Protein AF-A0A317VX67-F1 (afdb_monomer_lite)

Structure (mmCIF, N/CA/C/O backbone):
data_AF-A0A317VX67-F1
#
_entry.id   AF-A0A317VX67-F1
#
loop_
_atom_site.group_PDB
_atom_site.id
_atom_site.type_symbol
_atom_site.label_atom_id
_atom_site.label_alt_id
_atom_site.label_comp_id
_atom_site.label_asym_id
_atom_site.label_entity_id
_atom_site.label_seq_id
_atom_site.pdbx_PDB_ins_code
_atom_site.Cartn_x
_atom_site.Cartn_y
_atom_site.Cartn_z
_atom_site.occupancy
_atom_site.B_iso_or_equiv
_atom_site.auth_seq_id
_atom_site.auth_comp_id
_atom_site.auth_asym_id
_atom_site.auth_atom_id
_atom_site.pdbx_PDB_model_num
ATOM 1 N N . MET A 1 1 ? 31.737 -40.156 31.120 1.00 38.75 1 MET A N 1
ATOM 2 C CA . MET A 1 1 ? 31.376 -39.822 29.726 1.00 38.75 1 MET A CA 1
ATOM 3 C C . MET A 1 1 ? 30.196 -38.867 29.790 1.00 38.75 1 MET A C 1
ATOM 5 O O . MET A 1 1 ? 29.114 -39.299 30.154 1.00 38.75 1 MET A O 1
ATOM 9 N N . ALA A 1 2 ? 30.429 -37.569 29.590 1.00 34.53 2 ALA A N 1
ATOM 10 C CA . ALA A 1 2 ? 29.388 -36.544 29.641 1.00 34.53 2 ALA A CA 1
ATOM 11 C C . ALA A 1 2 ? 28.940 -36.232 28.207 1.00 34.53 2 ALA A C 1
ATOM 13 O O . ALA A 1 2 ? 29.773 -35.888 27.370 1.00 34.53 2 ALA A O 1
ATOM 14 N N . ALA A 1 3 ? 27.651 -36.402 27.918 1.00 37.41 3 ALA A N 1
ATOM 15 C CA . ALA A 1 3 ? 27.068 -36.074 26.624 1.00 37.41 3 ALA A CA 1
ATOM 16 C C . ALA A 1 3 ? 26.706 -34.581 26.596 1.00 37.41 3 ALA A C 1
ATOM 18 O O . ALA A 1 3 ? 25.878 -34.127 27.384 1.00 37.41 3 ALA A O 1
ATOM 19 N N . MET A 1 4 ? 27.340 -33.81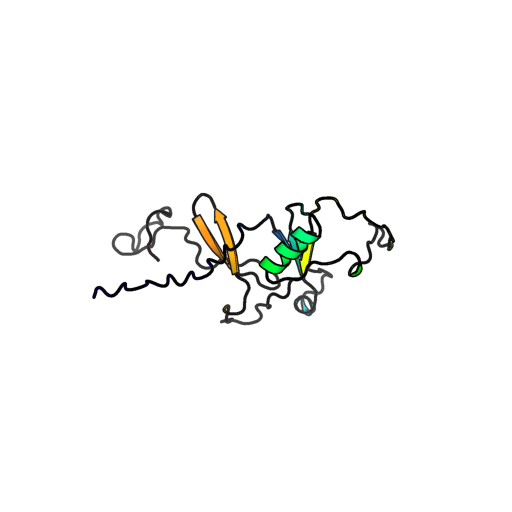6 25.705 1.00 37.16 4 MET A N 1
ATOM 20 C CA . MET A 1 4 ? 26.922 -32.451 25.381 1.00 37.16 4 MET A CA 1
ATOM 21 C C . MET A 1 4 ? 25.683 -32.506 24.483 1.00 37.16 4 MET A C 1
ATOM 23 O O . MET A 1 4 ? 25.754 -32.980 23.351 1.00 37.16 4 MET A O 1
ATOM 27 N N . ALA A 1 5 ? 24.553 -32.009 24.981 1.00 40.25 5 ALA A N 1
ATOM 28 C CA . ALA A 1 5 ? 23.374 -31.741 24.168 1.00 40.25 5 ALA A CA 1
ATOM 29 C C . ALA A 1 5 ? 23.581 -30.419 23.413 1.00 40.25 5 ALA A C 1
ATOM 31 O O . ALA A 1 5 ? 23.691 -29.355 24.020 1.00 40.25 5 ALA A O 1
ATOM 32 N N . SER A 1 6 ? 23.675 -30.500 22.086 1.00 41.91 6 SER A N 1
ATOM 33 C CA . SER A 1 6 ? 23.779 -29.345 21.195 1.00 41.91 6 SER A CA 1
ATOM 34 C C . SER A 1 6 ? 22.372 -28.831 20.873 1.00 41.91 6 SER A C 1
ATOM 36 O O . SER A 1 6 ? 21.574 -29.542 20.264 1.00 41.91 6 SER A O 1
ATOM 38 N N . LEU A 1 7 ? 22.051 -27.617 21.323 1.00 37.72 7 LEU A N 1
ATOM 39 C CA . LEU A 1 7 ? 20.813 -26.918 20.982 1.00 37.72 7 LEU A CA 1
ATOM 40 C C . LEU A 1 7 ? 21.004 -26.235 19.616 1.00 37.72 7 LEU A C 1
ATOM 42 O O . LEU A 1 7 ? 21.683 -25.213 19.526 1.00 37.72 7 LEU A O 1
ATOM 46 N N . LEU A 1 8 ? 20.417 -26.785 18.549 1.00 34.03 8 LEU A N 1
ATOM 47 C CA . LEU A 1 8 ? 20.270 -26.051 17.289 1.00 34.03 8 LEU A CA 1
ATOM 48 C C . LEU A 1 8 ? 19.173 -24.991 17.464 1.00 34.03 8 LEU A C 1
ATOM 50 O O . LEU A 1 8 ? 17.988 -25.317 17.506 1.00 34.03 8 LEU A O 1
ATOM 54 N N . LEU A 1 9 ? 19.563 -23.717 17.540 1.00 34.59 9 LEU A N 1
ATOM 55 C CA . LEU A 1 9 ? 18.640 -22.605 17.321 1.00 34.59 9 LEU A CA 1
ATOM 56 C C . LEU A 1 9 ? 18.297 -22.549 15.826 1.00 34.59 9 LEU A C 1
ATOM 58 O O . LEU A 1 9 ? 19.116 -22.139 15.006 1.00 34.59 9 LEU A O 1
ATOM 62 N N . VAL A 1 10 ? 17.076 -22.948 15.473 1.00 37.03 10 VAL A N 1
ATOM 63 C CA . VAL A 1 10 ? 16.489 -22.662 14.160 1.00 37.03 10 VAL A CA 1
ATOM 64 C C . VAL A 1 10 ? 16.127 -21.177 14.149 1.00 37.03 10 VAL A C 1
ATOM 66 O O . VAL A 1 10 ? 15.106 -20.771 14.700 1.00 37.03 10 VAL A O 1
ATOM 69 N N . ALA A 1 11 ? 16.993 -20.346 13.571 1.00 37.38 11 ALA A N 1
ATOM 70 C CA . ALA A 1 11 ? 16.670 -18.956 13.287 1.00 37.38 11 ALA A CA 1
ATOM 71 C C . ALA A 1 11 ? 15.651 -18.921 12.138 1.00 37.38 11 ALA A C 1
ATOM 73 O O . ALA A 1 11 ? 16.010 -19.117 10.978 1.00 37.38 11 ALA A O 1
ATOM 74 N N . LEU A 1 12 ? 14.373 -18.695 12.454 1.00 35.91 12 LEU A N 1
ATOM 75 C CA . LEU A 1 12 ? 13.424 -18.241 11.440 1.00 35.91 12 LEU A CA 1
ATOM 76 C C . LEU A 1 12 ? 13.911 -16.878 10.927 1.00 35.91 12 LEU A C 1
ATOM 78 O O . LEU A 1 12 ? 14.238 -16.018 11.752 1.00 35.91 12 LEU A O 1
ATOM 82 N N . PRO A 1 13 ? 13.964 -16.638 9.605 1.00 35.38 13 PRO A N 1
ATOM 83 C CA . PRO A 1 13 ? 14.217 -15.299 9.112 1.00 35.38 13 PRO A CA 1
ATOM 84 C C . PRO A 1 13 ? 13.034 -14.432 9.543 1.00 35.38 13 PRO A C 1
ATOM 86 O O . PRO A 1 13 ? 11.922 -14.566 9.033 1.00 35.38 13 PRO A O 1
ATOM 89 N N . ALA A 1 14 ? 13.265 -13.543 10.507 1.00 40.50 14 ALA A N 1
ATOM 90 C CA . ALA A 1 14 ? 12.388 -12.410 10.718 1.00 40.50 14 ALA A CA 1
ATOM 91 C C . ALA A 1 14 ? 12.464 -11.571 9.439 1.00 40.50 14 ALA A C 1
ATOM 93 O O . ALA A 1 14 ? 13.420 -10.824 9.228 1.00 40.50 14 ALA A O 1
ATOM 94 N N . VAL A 1 15 ? 11.490 -11.747 8.544 1.00 40.00 15 VAL A N 1
ATOM 95 C CA . VAL A 1 15 ? 11.293 -10.839 7.418 1.00 40.00 15 VAL A CA 1
ATOM 96 C C . VAL A 1 15 ? 10.938 -9.497 8.040 1.00 40.00 15 VAL A C 1
ATOM 98 O O . VAL A 1 15 ? 9.808 -9.269 8.468 1.00 40.00 15 VAL A O 1
ATOM 101 N N . ALA A 1 16 ? 11.932 -8.623 8.163 1.00 35.97 16 ALA A N 1
ATOM 102 C CA . ALA A 1 16 ? 11.718 -7.236 8.519 1.00 35.97 16 ALA A CA 1
ATOM 103 C C . ALA A 1 16 ? 10.913 -6.598 7.378 1.00 35.97 16 ALA A C 1
ATOM 105 O O . ALA A 1 16 ? 11.481 -6.136 6.387 1.00 35.97 16 ALA A O 1
ATOM 106 N N . LYS A 1 17 ? 9.579 -6.636 7.487 1.00 40.22 17 LYS A N 1
ATOM 107 C CA . LYS A 1 17 ? 8.678 -5.902 6.597 1.00 40.22 17 LYS A CA 1
ATOM 108 C C . LYS A 1 17 ? 9.056 -4.429 6.698 1.00 40.22 17 LYS A C 1
ATOM 110 O O . LYS A 1 17 ? 9.043 -3.856 7.788 1.00 40.22 17 LYS A O 1
ATOM 115 N N . ALA A 1 18 ? 9.480 -3.866 5.569 1.00 42.25 18 ALA A N 1
ATOM 116 C CA . ALA A 1 18 ? 10.011 -2.518 5.485 1.00 42.25 18 ALA A CA 1
ATOM 117 C C . ALA A 1 18 ? 9.039 -1.521 6.129 1.00 42.25 18 ALA A C 1
ATOM 119 O O . ALA A 1 18 ? 7.852 -1.513 5.805 1.00 42.25 18 ALA A O 1
ATOM 120 N N . SER A 1 19 ? 9.559 -0.668 7.016 1.00 46.47 19 SER A N 1
ATOM 121 C CA . SER A 1 19 ? 8.929 0.623 7.300 1.00 46.47 19 SER A CA 1
ATOM 122 C C . SER A 1 19 ? 8.682 1.283 5.945 1.00 46.47 19 SER A C 1
ATOM 124 O O .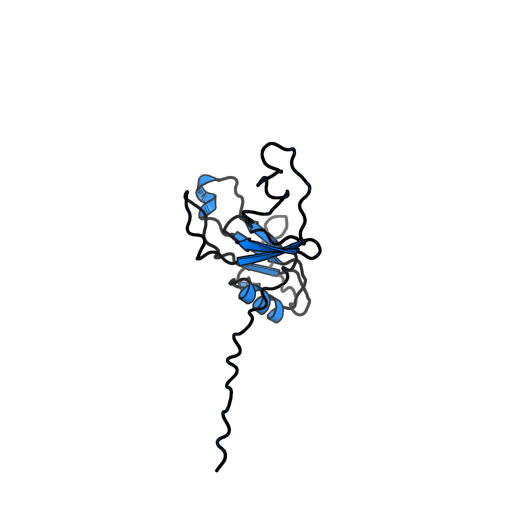 SER A 1 19 ? 9.634 1.462 5.179 1.00 46.47 19 SER A O 1
ATOM 126 N N . SER A 1 20 ? 7.414 1.479 5.576 1.00 59.53 20 SER A N 1
ATOM 127 C CA . SER A 1 20 ? 7.061 1.815 4.202 1.00 59.53 20 SER A CA 1
ATOM 128 C C . SER A 1 20 ? 7.659 3.176 3.863 1.00 59.53 20 SER A C 1
ATOM 130 O O . SER A 1 20 ? 7.239 4.193 4.422 1.00 59.53 20 SER A O 1
ATOM 132 N N . ALA A 1 21 ? 8.625 3.206 2.943 1.00 71.56 21 ALA A N 1
ATOM 133 C CA . ALA A 1 21 ? 8.980 4.436 2.253 1.00 71.56 21 ALA A CA 1
ATOM 134 C C . ALA A 1 21 ? 7.681 5.123 1.795 1.00 71.56 21 ALA A C 1
ATOM 136 O O . ALA A 1 21 ? 6.733 4.415 1.424 1.00 71.56 21 ALA A O 1
ATOM 137 N N . PRO A 1 22 ? 7.585 6.465 1.837 1.00 86.44 22 PRO A N 1
ATOM 138 C CA . PRO A 1 22 ? 6.396 7.143 1.351 1.00 86.44 22 PRO A CA 1
ATOM 139 C C . PRO A 1 22 ? 6.138 6.662 -0.077 1.00 86.44 22 PRO A C 1
ATOM 141 O O . PRO A 1 22 ? 7.018 6.763 -0.934 1.00 86.44 22 PRO A O 1
ATOM 144 N N . THR A 1 23 ? 4.969 6.066 -0.299 1.00 91.50 23 THR A N 1
ATOM 145 C CA . THR A 1 23 ? 4.630 5.369 -1.543 1.00 91.50 23 THR A CA 1
ATOM 146 C C . THR A 1 23 ? 3.257 5.820 -2.009 1.00 91.50 23 THR A C 1
ATOM 148 O O . THR A 1 23 ? 2.330 5.939 -1.207 1.00 91.50 23 THR A O 1
ATOM 151 N N . SER A 1 24 ? 3.121 6.066 -3.306 1.00 93.44 24 SER A N 1
ATOM 152 C CA . SER A 1 24 ? 1.842 6.346 -3.953 1.00 93.44 24 SER A CA 1
ATOM 153 C C . SER A 1 24 ? 1.501 5.230 -4.927 1.00 93.44 24 SER A C 1
ATOM 155 O O . SER A 1 24 ? 2.373 4.748 -5.644 1.00 93.44 24 SER A O 1
ATOM 157 N N . LEU A 1 25 ? 0.231 4.840 -4.965 1.00 92.50 25 LEU A N 1
ATOM 158 C CA . LEU A 1 25 ? -0.283 3.939 -5.987 1.00 92.50 25 LEU A CA 1
ATOM 159 C C . LEU A 1 25 ? -0.736 4.783 -7.180 1.00 92.50 25 LEU A C 1
ATOM 161 O O . LEU A 1 25 ? -1.541 5.702 -7.033 1.00 92.50 25 LEU A O 1
ATOM 165 N N . LEU A 1 26 ? -0.158 4.500 -8.339 1.00 92.06 26 LEU A N 1
ATOM 166 C CA . LEU A 1 26 ? -0.477 5.114 -9.617 1.00 92.06 26 LEU A CA 1
ATOM 167 C C . LEU A 1 26 ? -1.365 4.162 -10.407 1.00 92.06 26 LEU A C 1
ATOM 169 O O . LEU A 1 26 ? -1.145 2.954 -10.396 1.00 92.06 26 LEU A O 1
ATOM 173 N N . PHE A 1 27 ? -2.329 4.710 -11.128 1.00 88.50 27 PHE A N 1
ATOM 174 C CA . PHE A 1 27 ? -3.166 3.963 -12.054 1.00 88.50 27 PHE A CA 1
ATOM 175 C C . PHE A 1 27 ? -3.441 4.823 -13.281 1.00 88.50 27 PHE A C 1
ATOM 177 O O . PHE A 1 27 ? -3.538 6.051 -13.189 1.00 88.50 27 PHE A O 1
ATOM 184 N N . GLU A 1 28 ? -3.544 4.179 -14.436 1.00 85.94 28 GLU A N 1
ATOM 185 C CA . GLU A 1 28 ? -3.956 4.856 -15.658 1.00 85.94 28 GLU A CA 1
ATOM 186 C C . GLU A 1 28 ? -5.440 5.237 -15.563 1.00 85.94 28 GLU A C 1
ATOM 188 O O . GLU A 1 28 ? -6.297 4.407 -15.258 1.00 85.94 28 GLU A O 1
ATOM 193 N N . ASN A 1 29 ? -5.740 6.512 -15.816 1.00 82.38 29 ASN A N 1
ATOM 194 C CA . ASN A 1 29 ? -7.098 7.039 -15.820 1.00 82.38 29 ASN A CA 1
ATOM 195 C C . ASN A 1 29 ? -7.387 7.708 -17.167 1.00 82.38 29 ASN A C 1
ATOM 197 O O . ASN A 1 29 ? -6.984 8.845 -17.409 1.00 82.38 29 ASN A O 1
ATOM 201 N N . ASP A 1 30 ? -8.103 6.993 -18.028 1.00 85.50 30 ASP A N 1
ATOM 202 C CA . ASP A 1 30 ? -8.607 7.465 -19.322 1.00 85.50 30 ASP A CA 1
ATOM 203 C C . ASP A 1 30 ? -10.088 7.899 -19.252 1.00 85.50 30 ASP A C 1
ATOM 205 O O . ASP A 1 30 ? -10.701 8.222 -20.269 1.00 85.50 30 ASP A O 1
ATOM 209 N N . GLY A 1 31 ? -10.680 7.903 -18.051 1.00 84.38 31 GLY A N 1
ATOM 210 C CA . GLY A 1 31 ? -12.098 8.179 -17.824 1.00 84.38 31 GLY A CA 1
ATOM 211 C C . GLY A 1 31 ? -13.042 7.017 -18.158 1.00 84.38 31 GLY A C 1
ATOM 212 O O . GLY A 1 31 ? -14.249 7.150 -17.935 1.00 84.38 31 GLY A O 1
ATOM 213 N N . ASN A 1 32 ? -12.539 5.874 -18.643 1.00 85.06 32 ASN A N 1
ATOM 214 C CA . ASN A 1 32 ? -13.338 4.679 -18.896 1.00 85.06 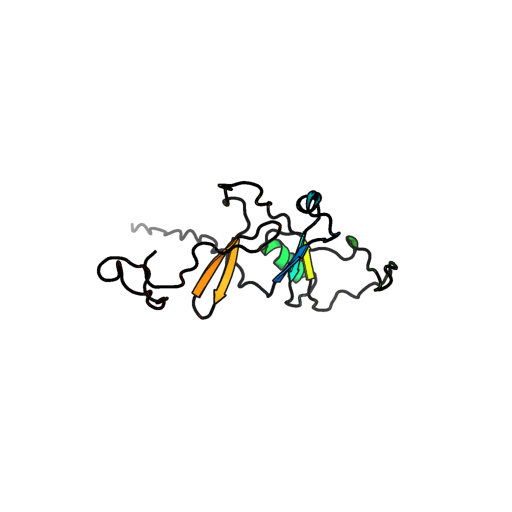32 ASN A CA 1
ATOM 215 C C . ASN A 1 32 ? -13.290 3.703 -17.709 1.00 85.06 32 ASN A C 1
ATOM 217 O O . ASN A 1 32 ? -12.567 2.708 -17.693 1.00 85.06 32 ASN A O 1
ATOM 221 N N . TRP A 1 33 ? -14.158 3.945 -16.733 1.00 77.00 33 TRP A N 1
ATOM 222 C CA . TRP A 1 33 ? -14.247 3.146 -15.508 1.00 77.00 33 TRP A CA 1
ATOM 223 C C . TRP A 1 33 ? -14.598 1.668 -15.726 1.00 77.00 33 TRP A C 1
ATOM 225 O O . TRP A 1 33 ? -14.313 0.851 -14.857 1.00 77.00 33 TRP A O 1
ATOM 235 N N . THR A 1 34 ? -15.190 1.307 -16.871 1.00 82.12 34 THR A N 1
ATOM 236 C CA . THR A 1 34 ? -15.559 -0.093 -17.154 1.00 82.12 34 THR A CA 1
ATOM 237 C C . THR A 1 34 ? -14.361 -0.981 -17.476 1.00 82.12 34 THR A C 1
ATOM 239 O O . THR A 1 34 ? -14.431 -2.180 -17.238 1.00 82.12 34 THR A O 1
ATOM 242 N N . ALA A 1 35 ? -13.262 -0.398 -17.964 1.00 81.06 35 ALA A N 1
ATOM 243 C CA . ALA A 1 35 ? -12.041 -1.117 -18.327 1.00 81.06 35 ALA A CA 1
ATOM 244 C C . ALA A 1 35 ? -10.911 -0.923 -17.303 1.00 81.06 35 ALA A C 1
ATOM 246 O O . ALA A 1 35 ? -9.800 -1.394 -17.517 1.00 81.06 35 ALA A O 1
ATOM 247 N N . HIS A 1 36 ? -11.165 -0.230 -16.187 1.00 76.88 36 HIS A N 1
ATOM 248 C CA . HIS A 1 36 ? -10.119 0.146 -15.231 1.00 76.88 36 HIS A CA 1
ATOM 249 C C . HIS A 1 36 ? -9.352 -1.070 -14.678 1.00 76.88 36 HIS A C 1
ATOM 251 O O . HIS A 1 36 ? -8.153 -0.9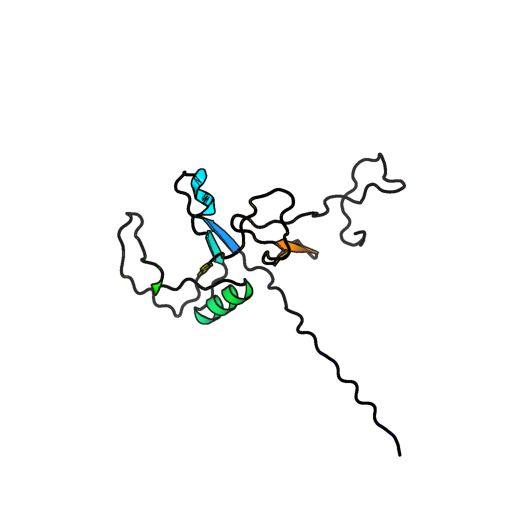92 -14.425 1.00 76.88 36 HIS A O 1
ATOM 257 N N . THR A 1 37 ? -10.014 -2.215 -14.545 1.00 74.62 37 THR A N 1
ATOM 258 C CA . THR A 1 37 ? -9.420 -3.463 -14.048 1.00 74.62 37 THR A CA 1
ATOM 259 C C . THR A 1 37 ? -8.382 -4.069 -14.993 1.00 74.62 37 THR A C 1
ATOM 261 O O . THR A 1 37 ? -7.607 -4.925 -14.584 1.00 74.62 37 THR A O 1
ATOM 264 N N . GLU A 1 38 ? -8.374 -3.639 -16.255 1.00 81.31 38 GLU A N 1
ATOM 265 C CA . GLU A 1 38 ? -7.451 -4.081 -17.303 1.00 81.31 38 GLU A CA 1
ATOM 266 C C . GLU A 1 38 ? -6.293 -3.086 -17.509 1.00 81.31 38 GLU A C 1
ATOM 268 O O . GLU A 1 38 ? -5.391 -3.334 -18.311 1.00 81.31 38 GLU A O 1
ATOM 273 N N . ARG A 1 39 ? -6.318 -1.943 -16.809 1.00 83.88 39 ARG A N 1
ATOM 274 C CA . ARG A 1 39 ? -5.363 -0.840 -16.973 1.00 83.88 39 ARG A CA 1
ATOM 275 C C . ARG A 1 39 ? -4.246 -0.897 -15.941 1.00 83.88 39 ARG A C 1
ATOM 277 O O . ARG A 1 39 ? -4.572 -0.889 -14.759 1.00 83.88 39 ARG A O 1
ATOM 284 N N . PRO A 1 40 ? -2.965 -0.831 -16.349 1.00 85.00 40 PRO A N 1
ATOM 285 C CA . PRO A 1 40 ? -1.829 -1.018 -15.456 1.00 85.00 40 PRO A CA 1
ATOM 286 C C . PRO A 1 40 ? -1.855 -0.066 -14.255 1.00 85.00 40 PRO A C 1
ATOM 288 O O . PRO A 1 40 ? -2.195 1.118 -14.361 1.00 85.00 40 PRO A O 1
ATOM 291 N N . SER A 1 41 ? -1.413 -0.587 -13.114 1.00 90.06 41 SER A N 1
ATOM 292 C CA . SER A 1 41 ? -1.102 0.192 -11.922 1.00 90.06 41 SER A CA 1
ATOM 293 C C . SER A 1 41 ? 0.365 0.012 -11.535 1.00 90.06 41 SER A C 1
ATOM 295 O O . SER A 1 41 ? 1.055 -0.905 -11.989 1.00 90.06 41 SER A O 1
ATOM 297 N N . ALA A 1 42 ? 0.873 0.945 -10.738 1.00 93.12 42 ALA A N 1
ATOM 298 C CA . ALA A 1 42 ? 2.279 1.010 -10.377 1.00 93.12 42 ALA A CA 1
ATOM 299 C C . ALA A 1 42 ? 2.466 1.644 -8.997 1.00 93.12 42 ALA A C 1
ATOM 301 O O . ALA A 1 42 ? 1.594 2.354 -8.497 1.00 93.12 42 ALA A O 1
ATOM 302 N N . LEU A 1 43 ? 3.623 1.418 -8.384 1.00 94.94 43 LEU A N 1
ATOM 303 C CA . LEU A 1 43 ? 3.993 2.017 -7.105 1.00 94.94 43 LEU A CA 1
ATOM 304 C C . LEU A 1 43 ? 5.085 3.048 -7.327 1.00 94.94 43 LEU A C 1
ATOM 306 O O . LEU A 1 43 ? 6.187 2.704 -7.742 1.00 94.94 43 LEU A O 1
ATOM 310 N N . LEU A 1 44 ? 4.795 4.306 -7.017 1.00 94.94 44 LEU A N 1
ATOM 311 C CA . LEU A 1 44 ? 5.791 5.364 -6.959 1.00 94.94 44 LEU A CA 1
ATOM 312 C C . LEU A 1 44 ? 6.370 5.430 -5.552 1.00 94.94 44 LEU A C 1
ATOM 314 O O . LEU A 1 44 ? 5.674 5.815 -4.611 1.00 94.94 44 LEU A O 1
ATOM 318 N N . VAL A 1 45 ? 7.647 5.094 -5.422 1.00 94.38 45 VAL A N 1
ATOM 319 C CA . VAL A 1 45 ? 8.401 5.208 -4.176 1.00 94.38 45 VAL A CA 1
ATOM 320 C C . VAL A 1 45 ? 9.106 6.556 -4.160 1.00 94.38 45 VAL A C 1
ATOM 322 O O . VAL A 1 45 ? 9.965 6.839 -4.996 1.00 94.38 45 VAL A O 1
ATOM 325 N N . HIS A 1 46 ? 8.738 7.401 -3.198 1.00 93.69 46 HIS A N 1
ATOM 326 C CA . HIS A 1 46 ? 9.230 8.778 -3.116 1.00 93.69 46 HIS A CA 1
ATOM 327 C C . HIS A 1 46 ? 10.635 8.881 -2.531 1.00 93.69 46 HIS A C 1
ATOM 329 O O . HIS A 1 46 ? 11.310 9.880 -2.758 1.00 93.69 46 HIS A O 1
ATOM 335 N N . THR A 1 47 ? 11.080 7.879 -1.766 1.00 91.94 47 THR A N 1
ATOM 336 C CA . THR A 1 47 ? 12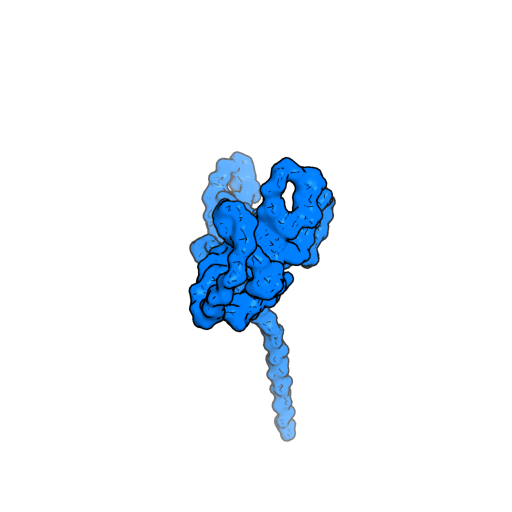.437 7.855 -1.211 1.00 91.94 47 THR A CA 1
ATOM 337 C C . THR A 1 47 ? 13.448 7.669 -2.339 1.00 91.94 47 THR A C 1
ATOM 339 O O . THR A 1 47 ? 13.445 6.606 -2.964 1.00 91.94 47 THR A O 1
ATOM 342 N N . PRO A 1 48 ? 14.331 8.652 -2.591 1.00 92.12 48 PRO A N 1
ATOM 343 C CA . PRO A 1 48 ? 15.316 8.528 -3.649 1.00 92.12 48 PRO A CA 1
ATOM 344 C C . PRO A 1 48 ? 16.270 7.361 -3.391 1.00 92.12 48 PRO A C 1
ATOM 346 O O . PRO A 1 48 ? 16.737 7.172 -2.269 1.00 92.12 48 PRO A O 1
ATOM 349 N N . ALA A 1 49 ? 16.558 6.576 -4.427 1.00 91.56 49 ALA A N 1
ATOM 350 C CA . ALA A 1 49 ? 17.495 5.462 -4.348 1.00 91.56 49 ALA A CA 1
ATOM 351 C C . ALA A 1 49 ? 18.264 5.299 -5.659 1.00 91.56 49 ALA A C 1
ATOM 353 O O . ALA A 1 49 ? 17.798 5.698 -6.729 1.00 91.56 49 ALA A O 1
ATOM 354 N N . ARG A 1 50 ? 19.448 4.684 -5.587 1.00 91.06 50 ARG A N 1
ATOM 355 C CA . ARG A 1 50 ? 20.188 4.282 -6.792 1.00 91.06 50 ARG A CA 1
ATOM 356 C C . ARG A 1 50 ? 19.513 3.081 -7.445 1.00 91.06 50 ARG A C 1
ATOM 358 O O . ARG A 1 50 ? 18.896 2.271 -6.757 1.00 91.06 50 ARG A O 1
ATOM 365 N N . ARG A 1 51 ? 19.730 2.879 -8.748 1.00 88.88 51 ARG A N 1
ATOM 366 C CA . ARG A 1 51 ? 19.096 1.803 -9.540 1.00 88.88 51 ARG A CA 1
ATOM 367 C C . ARG A 1 51 ? 19.122 0.418 -8.869 1.00 88.88 51 ARG A C 1
ATOM 369 O O . ARG A 1 51 ? 18.083 -0.221 -8.763 1.00 88.88 51 ARG A O 1
ATOM 376 N N . GLY A 1 52 ? 20.278 -0.041 -8.380 1.00 89.38 52 GLY A N 1
ATOM 377 C CA . GLY A 1 52 ? 20.381 -1.361 -7.731 1.00 89.38 52 GLY A CA 1
ATOM 378 C C . GLY A 1 52 ? 19.638 -1.459 -6.389 1.00 89.38 52 GLY A C 1
ATOM 379 O O . GLY A 1 52 ? 19.082 -2.503 -6.049 1.00 89.38 52 GLY A O 1
ATOM 380 N N . GLN A 1 53 ? 19.576 -0.357 -5.635 1.00 92.31 53 GLN A N 1
ATOM 381 C CA . GLN A 1 53 ? 18.794 -0.284 -4.399 1.00 92.31 53 GLN A CA 1
ATOM 382 C C . GLN A 1 53 ? 17.296 -0.237 -4.703 1.00 92.31 53 GLN A C 1
ATOM 384 O O . GLN A 1 53 ? 16.530 -0.924 -4.038 1.00 92.31 53 GLN A O 1
ATOM 389 N N . ALA A 1 54 ? 16.891 0.525 -5.723 1.00 92.06 54 ALA A N 1
ATOM 390 C CA . ALA A 1 54 ? 15.510 0.612 -6.177 1.00 92.06 54 ALA A CA 1
ATOM 391 C C . ALA A 1 54 ? 14.963 -0.762 -6.592 1.00 92.06 54 ALA A C 1
ATOM 393 O O . ALA A 1 54 ? 13.890 -1.146 -6.140 1.00 92.06 54 ALA A O 1
ATOM 394 N N . GLN A 1 55 ? 15.746 -1.550 -7.342 1.00 93.25 55 GLN A N 1
ATOM 395 C CA . GLN A 1 55 ? 15.428 -2.952 -7.652 1.00 93.25 55 GLN A CA 1
ATOM 396 C C . GLN A 1 55 ? 15.182 -3.774 -6.385 1.00 93.25 55 GLN A C 1
ATOM 398 O O . GLN A 1 55 ? 14.114 -4.353 -6.221 1.00 93.25 55 GLN A O 1
ATOM 403 N N . SER A 1 56 ? 16.117 -3.714 -5.434 1.00 94.31 56 SER A N 1
ATOM 404 C CA . SER A 1 56 ? 15.988 -4.437 -4.163 1.00 94.31 56 SER A CA 1
ATOM 405 C C . SER A 1 56 ? 14.782 -3.984 -3.325 1.00 94.31 56 SER A C 1
ATOM 407 O O . SER A 1 56 ? 14.288 -4.746 -2.496 1.00 94.31 56 SER A O 1
ATOM 409 N N . ILE A 1 57 ? 14.334 -2.732 -3.467 1.00 93.50 57 ILE A N 1
ATOM 410 C CA . ILE A 1 57 ? 13.141 -2.217 -2.781 1.00 93.50 57 ILE A CA 1
ATOM 411 C C . ILE A 1 57 ? 11.868 -2.711 -3.473 1.00 93.50 57 ILE A C 1
ATOM 413 O O . ILE A 1 57 ? 10.963 -3.155 -2.773 1.00 93.50 57 ILE A O 1
ATOM 417 N N . CYS A 1 58 ? 11.805 -2.689 -4.806 1.00 94.25 58 CYS A N 1
ATOM 418 C CA . CYS A 1 58 ? 10.669 -3.253 -5.538 1.00 94.25 58 CYS A CA 1
ATOM 419 C C . CYS A 1 58 ? 10.503 -4.750 -5.238 1.00 94.25 58 CYS A C 1
ATOM 421 O O . CYS A 1 58 ? 9.396 -5.174 -4.913 1.00 94.25 58 CYS A O 1
ATOM 423 N N . ASP A 1 59 ? 11.599 -5.515 -5.181 1.00 94.56 59 ASP A N 1
ATOM 424 C CA . ASP A 1 59 ? 11.558 -6.940 -4.825 1.00 94.56 59 ASP A CA 1
ATOM 425 C C . ASP A 1 59 ? 10.970 -7.167 -3.419 1.00 94.56 59 ASP A C 1
ATOM 427 O O . ASP A 1 59 ? 10.202 -8.102 -3.198 1.00 94.56 59 ASP A O 1
ATOM 431 N N . LYS A 1 60 ? 11.268 -6.280 -2.455 1.00 92.38 60 LYS A N 1
ATOM 432 C CA . LYS A 1 60 ? 10.665 -6.322 -1.105 1.00 92.38 60 LYS A CA 1
ATOM 433 C C . LYS A 1 60 ? 9.171 -6.013 -1.101 1.00 92.38 60 LYS A C 1
ATOM 435 O O . LYS A 1 60 ? 8.487 -6.395 -0.155 1.00 92.38 60 LYS A O 1
ATOM 440 N N . TYR A 1 61 ? 8.686 -5.288 -2.102 1.00 91.69 61 TYR A N 1
ATOM 441 C CA . TYR A 1 61 ? 7.263 -5.054 -2.319 1.00 91.69 61 TYR A CA 1
ATOM 442 C C . TYR A 1 61 ? 6.594 -6.150 -3.142 1.00 91.69 61 TYR A C 1
ATOM 444 O O . TYR A 1 61 ? 5.393 -6.022 -3.388 1.00 91.69 61 TYR A O 1
ATOM 452 N N . GLU A 1 62 ? 7.336 -7.206 -3.499 1.00 93.88 62 GLU A N 1
ATOM 453 C CA . GLU A 1 62 ? 6.904 -8.289 -4.385 1.00 93.88 62 GLU A CA 1
ATOM 454 C C . GLU A 1 62 ? 6.576 -7.762 -5.793 1.00 93.88 62 GLU A C 1
ATOM 456 O O . GLU A 1 62 ? 5.618 -8.187 -6.428 1.00 93.88 62 GLU A O 1
ATOM 461 N N . GLU A 1 63 ? 7.363 -6.791 -6.272 1.00 94.69 63 GLU A N 1
ATOM 462 C CA . GLU A 1 63 ? 7.156 -6.095 -7.544 1.00 94.69 63 GLU A CA 1
ATOM 463 C C . GLU A 1 63 ? 8.449 -5.932 -8.343 1.00 94.69 63 GLU A C 1
ATOM 465 O O . GLU A 1 63 ? 9.555 -5.997 -7.813 1.00 94.69 63 GLU A O 1
ATOM 470 N N . GLN A 1 64 ? 8.312 -5.660 -9.639 1.00 94.62 64 GLN A N 1
ATOM 471 C CA . GLN A 1 64 ? 9.437 -5.438 -10.540 1.00 94.62 64 GLN A CA 1
ATOM 472 C C . GLN A 1 64 ? 9.756 -3.947 -10.659 1.00 94.62 64 GLN A C 1
ATOM 474 O O . GLN A 1 64 ? 8.866 -3.107 -10.751 1.00 94.62 64 GLN A O 1
ATOM 479 N N . PHE A 1 65 ? 11.041 -3.598 -10.681 1.00 93.38 65 PHE A N 1
ATOM 480 C CA . PHE A 1 65 ? 11.486 -2.229 -10.949 1.00 93.38 65 PHE A CA 1
ATOM 481 C C . PHE A 1 65 ? 11.290 -1.869 -12.424 1.00 93.38 65 PHE A C 1
ATOM 483 O O . PHE A 1 65 ? 11.805 -2.570 -13.296 1.00 93.38 65 PHE A O 1
ATOM 490 N N . LEU A 1 66 ? 10.605 -0.755 -12.689 1.00 89.69 66 LEU A N 1
ATOM 491 C CA . LEU A 1 66 ? 10.366 -0.261 -14.041 1.00 89.69 66 LEU A CA 1
ATOM 492 C C . LEU A 1 66 ? 11.647 0.378 -14.592 1.00 89.69 66 LEU A C 1
ATOM 494 O O . LEU A 1 66 ? 12.111 1.408 -14.091 1.00 89.69 66 LEU A O 1
ATOM 498 N N . ARG A 1 67 ? 12.260 -0.247 -15.600 1.00 84.12 67 ARG A N 1
ATOM 499 C CA . ARG A 1 67 ? 13.534 0.211 -16.164 1.00 84.12 67 ARG A CA 1
ATOM 500 C C . ARG A 1 67 ? 13.285 1.322 -17.174 1.00 84.12 67 ARG A C 1
ATOM 502 O O . ARG A 1 67 ? 12.225 1.413 -17.780 1.00 84.12 67 ARG A O 1
ATOM 509 N N . CYS A 1 68 ? 14.306 2.143 -17.408 1.00 77.38 68 CYS A N 1
ATOM 510 C CA . CYS A 1 68 ? 14.252 3.182 -18.439 1.00 77.38 68 CYS A CA 1
ATOM 511 C C . CYS A 1 68 ? 14.002 2.598 -19.838 1.00 77.38 68 CYS A C 1
ATOM 513 O O . CYS A 1 68 ? 13.383 3.259 -20.656 1.00 77.38 68 CYS A O 1
ATOM 515 N N . ASP A 1 69 ? 14.439 1.361 -20.087 1.00 79.50 69 ASP A N 1
ATOM 516 C CA . ASP A 1 69 ? 14.226 0.666 -21.362 1.00 79.50 69 ASP A CA 1
ATOM 517 C C . ASP A 1 69 ? 12.763 0.219 -21.553 1.00 79.50 69 ASP A C 1
ATOM 519 O O . ASP A 1 69 ? 12.335 -0.024 -22.679 1.00 79.50 69 ASP A O 1
ATOM 523 N N . ASP A 1 70 ? 11.990 0.144 -20.463 1.00 78.19 70 ASP A N 1
ATOM 524 C CA . ASP A 1 70 ? 10.580 -0.261 -20.477 1.00 78.19 70 ASP A CA 1
ATOM 525 C C . ASP A 1 70 ? 9.642 0.925 -20.763 1.00 78.19 70 ASP A C 1
ATOM 527 O O . ASP A 1 70 ? 8.444 0.735 -20.978 1.00 78.19 70 ASP A O 1
ATOM 531 N N . VAL A 1 71 ? 10.161 2.160 -20.749 1.00 76.44 71 VAL A N 1
ATOM 532 C CA . VAL A 1 71 ? 9.368 3.386 -20.888 1.00 76.44 71 VAL A CA 1
ATOM 533 C C . VAL A 1 71 ? 9.976 4.345 -21.900 1.00 76.44 71 VAL A C 1
ATOM 535 O O . VAL A 1 71 ? 11.160 4.656 -21.875 1.00 76.44 71 VAL A O 1
ATOM 538 N N . THR A 1 72 ? 9.142 4.901 -22.773 1.00 78.38 72 THR A N 1
ATOM 539 C CA . THR A 1 72 ? 9.543 6.013 -23.640 1.00 78.38 72 THR A CA 1
ATOM 540 C C . THR A 1 72 ? 9.230 7.331 -22.934 1.00 78.38 72 THR A C 1
ATOM 542 O O . THR A 1 72 ? 8.045 7.632 -22.756 1.00 78.38 72 THR A O 1
ATOM 545 N N . PRO A 1 73 ? 10.231 8.136 -22.531 1.00 73.56 73 PRO A N 1
ATOM 546 C CA . PRO A 1 73 ? 9.971 9.424 -21.900 1.00 73.56 73 PRO A CA 1
ATOM 547 C C . PRO A 1 73 ? 9.194 10.317 -22.866 1.00 73.56 73 PRO A C 1
ATOM 549 O O . PRO A 1 73 ? 9.541 10.388 -24.045 1.00 73.56 73 PRO A O 1
ATOM 552 N N . VAL A 1 74 ? 8.161 11.003 -22.381 1.00 77.88 74 VAL A N 1
ATOM 553 C CA . VAL A 1 74 ? 7.358 11.940 -23.178 1.00 77.88 74 VAL A CA 1
ATOM 554 C C . VAL A 1 74 ? 7.443 13.348 -22.598 1.00 77.88 74 VAL A C 1
ATOM 556 O O . VAL A 1 74 ? 7.488 13.536 -21.382 1.00 77.88 74 VAL A O 1
ATOM 559 N N . THR A 1 75 ? 7.463 14.360 -23.462 1.00 75.44 75 THR A N 1
ATOM 560 C CA . THR A 1 75 ? 7.331 15.761 -23.049 1.00 75.44 75 THR A CA 1
ATOM 561 C C . THR A 1 75 ? 5.915 16.053 -22.557 1.00 75.44 75 THR A C 1
ATOM 563 O O . THR A 1 75 ? 4.976 15.304 -22.822 1.00 75.44 75 THR A O 1
ATOM 566 N N . LEU A 1 76 ? 5.727 17.215 -21.923 1.00 77.31 76 LEU A N 1
ATOM 567 C CA . LEU A 1 76 ? 4.395 17.743 -21.592 1.00 77.31 76 LEU A CA 1
ATOM 568 C C . LEU A 1 76 ? 3.488 17.914 -22.827 1.00 77.31 76 LEU A C 1
ATOM 570 O O . LEU A 1 76 ? 2.270 17.933 -22.695 1.00 77.31 76 LEU A O 1
ATOM 574 N N . SER A 1 77 ? 4.070 18.020 -24.026 1.00 85.81 77 SER A N 1
ATOM 575 C CA . SER A 1 77 ? 3.346 18.049 -25.303 1.00 85.81 77 SER A CA 1
ATOM 576 C C . SER A 1 77 ? 3.105 16.652 -25.897 1.00 85.81 77 SER A C 1
ATOM 578 O O . SER A 1 77 ? 2.633 16.549 -27.025 1.00 85.81 77 SER A O 1
ATOM 580 N N . GLY A 1 78 ? 3.451 15.580 -25.174 1.00 76.38 78 GLY A N 1
ATOM 581 C CA . GLY A 1 78 ? 3.276 14.188 -25.599 1.00 76.38 78 GLY A CA 1
ATOM 582 C C . GLY A 1 78 ? 4.317 13.691 -26.604 1.00 76.38 78 GLY A C 1
ATOM 583 O O . GLY A 1 78 ? 4.116 12.661 -27.239 1.00 76.38 78 GLY A O 1
ATOM 584 N N . THR A 1 79 ? 5.422 14.414 -26.796 1.00 80.12 79 THR A N 1
ATOM 585 C CA . THR A 1 79 ? 6.466 14.028 -27.756 1.00 80.12 79 THR A CA 1
ATOM 586 C C . THR A 1 79 ? 7.486 13.119 -27.086 1.00 80.12 79 THR A C 1
ATOM 588 O O . THR A 1 79 ? 8.046 13.490 -26.060 1.00 80.12 79 THR A O 1
ATOM 591 N N . SER A 1 80 ? 7.766 11.954 -27.662 1.00 78.44 80 SER A N 1
ATOM 592 C CA . SER A 1 80 ? 8.789 11.040 -27.150 1.00 78.44 80 SER A CA 1
ATOM 593 C C . SER A 1 80 ? 10.188 11.663 -27.230 1.00 78.44 80 SER A C 1
ATOM 595 O O . SER A 1 80 ? 10.607 12.110 -28.299 1.00 78.44 80 SER A O 1
ATOM 597 N N . THR A 1 81 ? 10.926 11.667 -26.123 1.00 72.25 81 THR A N 1
ATOM 598 C CA . THR A 1 81 ? 12.311 12.151 -26.044 1.00 72.25 81 THR A CA 1
ATOM 599 C C . THR A 1 81 ? 13.253 11.000 -25.734 1.00 72.25 81 THR A C 1
ATOM 601 O O . THR A 1 81 ? 13.122 10.359 -24.694 1.00 72.25 81 THR A O 1
ATOM 604 N N . ALA A 1 82 ? 14.243 10.779 -26.599 1.00 62.84 82 ALA A N 1
ATOM 605 C CA . ALA A 1 82 ? 15.384 9.920 -26.304 1.00 62.84 82 ALA A CA 1
ATOM 606 C C . ALA A 1 82 ? 16.385 10.729 -25.468 1.00 62.84 82 ALA A C 1
ATOM 608 O O . ALA A 1 82 ? 17.273 11.391 -26.001 1.00 62.84 82 ALA A O 1
ATOM 609 N N . GLY A 1 83 ? 16.160 10.775 -24.158 1.00 58.59 83 GLY A N 1
ATOM 610 C CA . GLY A 1 83 ? 17.083 11.383 -23.210 1.00 58.59 83 GLY A CA 1
ATOM 611 C C . GLY A 1 83 ? 17.654 10.310 -22.300 1.00 58.59 83 GLY A C 1
ATOM 612 O O . GLY A 1 83 ? 16.921 9.768 -21.475 1.00 58.59 83 GLY A O 1
ATOM 613 N N . ASP A 1 84 ? 18.950 10.033 -22.426 1.00 56.50 84 ASP A N 1
ATOM 614 C CA . ASP A 1 84 ? 19.690 9.221 -21.461 1.00 56.50 84 ASP A CA 1
ATOM 615 C C . ASP A 1 84 ? 19.823 10.013 -20.155 1.00 56.50 84 ASP A C 1
ATOM 617 O O . ASP A 1 84 ? 20.768 10.779 -19.945 1.00 56.50 84 ASP A O 1
ATOM 621 N N . ALA A 1 85 ? 18.844 9.867 -19.263 1.00 58.97 85 ALA A N 1
ATOM 622 C CA . ALA A 1 85 ? 18.988 10.332 -17.895 1.00 58.97 85 ALA A CA 1
ATOM 623 C C . ALA A 1 85 ? 20.063 9.469 -17.212 1.00 58.97 85 ALA A C 1
ATOM 625 O O . ALA A 1 85 ? 19.809 8.339 -16.795 1.00 58.97 85 ALA A O 1
ATOM 626 N N . SER A 1 86 ? 21.285 10.007 -17.151 1.00 58.22 86 SER A N 1
ATOM 627 C CA . SER A 1 86 ? 22.432 9.437 -16.438 1.00 58.22 86 SER A CA 1
ATOM 628 C C . SER A 1 86 ? 22.016 8.913 -15.054 1.00 58.22 86 SER A C 1
ATOM 630 O O . SER A 1 86 ? 21.512 9.657 -14.210 1.00 58.22 86 SER A O 1
ATOM 632 N N . SER A 1 87 ? 22.178 7.603 -14.849 1.00 62.22 87 SER A N 1
ATOM 633 C CA . SER A 1 87 ? 21.441 6.823 -13.845 1.00 62.22 87 SER A CA 1
ATOM 634 C C . SER A 1 87 ? 22.191 6.550 -12.537 1.00 62.22 87 SER A C 1
ATOM 636 O O . SER A 1 87 ? 21.824 5.626 -11.810 1.00 62.22 87 SER A O 1
ATOM 638 N N . ASP A 1 88 ? 23.236 7.319 -12.231 1.00 68.56 88 ASP A N 1
ATOM 639 C CA . ASP A 1 88 ? 24.044 7.101 -11.019 1.00 68.56 88 ASP A CA 1
ATOM 640 C C . ASP A 1 88 ? 23.549 7.901 -9.801 1.00 68.56 88 ASP A C 1
ATOM 642 O O . ASP A 1 88 ? 24.009 7.687 -8.677 1.00 68.56 88 ASP A O 1
ATOM 646 N N . GLY A 1 89 ? 22.597 8.814 -10.018 1.00 81.62 89 GLY A N 1
ATOM 647 C CA . GLY A 1 89 ? 21.937 9.580 -8.964 1.00 81.62 89 GLY A CA 1
ATOM 648 C C . GLY A 1 89 ? 20.905 8.771 -8.176 1.00 81.62 89 GLY A C 1
ATOM 649 O O . GLY A 1 89 ? 20.460 7.700 -8.592 1.00 81.62 89 GLY A O 1
ATOM 650 N N . GLU A 1 90 ? 20.509 9.310 -7.026 1.00 90.62 90 GLU A N 1
ATOM 651 C CA . GLU A 1 90 ? 19.368 8.814 -6.261 1.00 90.62 90 GLU A CA 1
ATOM 652 C C . GLU A 1 90 ? 18.102 9.522 -6.735 1.00 90.62 90 GLU A C 1
ATOM 654 O O . GLU A 1 90 ? 18.029 10.750 -6.715 1.00 90.62 90 GLU A O 1
ATOM 659 N N . TRP A 1 91 ? 17.103 8.745 -7.146 1.00 89.00 91 TRP A N 1
ATOM 660 C CA . TRP A 1 91 ? 15.846 9.271 -7.673 1.00 89.00 91 TRP A CA 1
ATOM 661 C C . TRP A 1 91 ? 14.659 8.515 -7.089 1.00 89.00 91 TRP A C 1
ATOM 663 O O . TRP A 1 91 ? 14.802 7.327 -6.782 1.00 89.00 91 TRP A O 1
ATOM 673 N N . PRO A 1 92 ? 13.489 9.165 -6.937 1.00 92.44 92 PRO A N 1
ATOM 674 C CA . PRO A 1 92 ? 12.231 8.446 -6.812 1.00 92.44 92 PRO A CA 1
ATOM 675 C C . PRO A 1 92 ? 12.087 7.467 -7.972 1.00 92.44 92 PRO A C 1
ATOM 677 O O . PRO A 1 92 ? 12.533 7.738 -9.090 1.00 92.44 92 PRO A O 1
ATOM 680 N N . PHE A 1 93 ? 11.470 6.328 -7.708 1.00 91.88 93 PHE A N 1
ATOM 681 C CA . PHE A 1 93 ? 11.400 5.251 -8.683 1.00 91.88 93 PHE A CA 1
ATOM 682 C C . PHE A 1 93 ? 10.042 4.574 -8.688 1.00 91.88 93 PHE A C 1
ATOM 684 O O . PHE A 1 93 ? 9.253 4.705 -7.753 1.00 91.88 93 PHE A O 1
ATOM 691 N N . VAL A 1 94 ? 9.783 3.853 -9.775 1.00 93.50 94 VAL A N 1
ATOM 692 C CA . VAL A 1 94 ? 8.516 3.176 -10.012 1.00 93.50 94 VAL A CA 1
ATOM 693 C C . VAL A 1 94 ? 8.731 1.668 -9.984 1.00 93.50 94 VAL A C 1
ATOM 695 O O . VAL A 1 94 ? 9.643 1.148 -10.628 1.00 93.50 94 VAL A O 1
ATOM 698 N N . CYS A 1 95 ? 7.878 0.974 -9.241 1.00 94.06 95 CYS A N 1
ATOM 699 C CA . CYS A 1 95 ? 7.715 -0.471 -9.313 1.00 94.06 95 CYS A CA 1
ATOM 700 C C . CYS A 1 95 ? 6.408 -0.800 -10.048 1.00 94.06 95 CYS A C 1
ATOM 702 O O . CYS A 1 95 ? 5.471 0.003 -10.035 1.00 94.06 95 CYS A O 1
ATOM 704 N N . THR A 1 96 ? 6.313 -1.984 -10.646 1.00 93.56 96 THR A N 1
ATOM 705 C CA . THR A 1 96 ? 5.038 -2.544 -11.113 1.00 93.56 96 THR A CA 1
ATOM 706 C C . THR A 1 96 ? 4.052 -2.702 -9.953 1.00 93.56 96 THR A C 1
ATOM 708 O O . THR A 1 96 ? 4.416 -2.564 -8.784 1.00 93.56 96 THR A O 1
ATOM 711 N N . ASN A 1 97 ? 2.791 -2.985 -10.272 1.00 93.19 97 ASN A N 1
ATOM 712 C CA . ASN A 1 97 ? 1.827 -3.482 -9.300 1.00 93.19 97 ASN A CA 1
ATOM 713 C C . ASN A 1 97 ? 1.112 -4.715 -9.867 1.00 93.19 97 ASN A C 1
ATOM 715 O O . ASN A 1 97 ? 0.198 -4.612 -10.681 1.00 93.19 97 ASN A O 1
ATOM 719 N N . SER A 1 98 ? 1.562 -5.885 -9.437 1.00 92.62 98 SER A N 1
ATOM 720 C CA . SER A 1 98 ? 0.996 -7.196 -9.743 1.00 92.62 98 SER A CA 1
ATOM 721 C C . SER A 1 98 ? -0.025 -7.657 -8.695 1.00 92.62 98 SER A C 1
ATOM 723 O O . SER A 1 98 ? -0.562 -8.761 -8.805 1.00 92.62 98 SER A O 1
ATOM 725 N N . ALA A 1 99 ? -0.319 -6.817 -7.691 1.00 92.62 99 ALA A N 1
ATOM 726 C CA . ALA A 1 99 ? -1.297 -7.122 -6.654 1.00 92.62 99 ALA A CA 1
ATOM 727 C C . ALA A 1 99 ? -2.679 -7.458 -7.258 1.00 92.62 99 ALA A C 1
ATOM 729 O O . ALA A 1 99 ? -3.128 -6.766 -8.176 1.00 92.62 99 ALA A O 1
ATOM 730 N N . PRO A 1 100 ? -3.391 -8.476 -6.737 1.00 91.25 100 PRO A N 1
ATOM 731 C CA . PRO A 1 100 ? -4.705 -8.840 -7.255 1.00 91.25 100 PRO A CA 1
ATOM 732 C C . PRO A 1 100 ? -5.737 -7.715 -7.093 1.00 91.25 100 PRO A C 1
ATOM 734 O O . PRO A 1 100 ? -5.655 -6.885 -6.183 1.00 91.25 100 PRO A O 1
ATOM 737 N N . LEU A 1 101 ? -6.754 -7.716 -7.953 1.00 89.12 101 LEU A N 1
ATOM 738 C CA . LEU A 1 101 ? -7.921 -6.851 -7.810 1.00 89.12 101 LEU A CA 1
ATOM 739 C C . LEU A 1 101 ? -8.945 -7.474 -6.849 1.00 89.12 101 LEU A C 1
ATOM 741 O O . LEU A 1 101 ? -9.165 -8.683 -6.854 1.00 89.12 101 LEU A O 1
ATOM 745 N N . VAL A 1 102 ? -9.615 -6.633 -6.061 1.00 89.25 102 VAL A N 1
ATOM 746 C CA . VAL A 1 102 ? -10.795 -7.020 -5.276 1.00 89.25 102 VAL A CA 1
ATOM 747 C C . VAL A 1 102 ? -12.051 -6.811 -6.128 1.00 89.25 102 VAL A C 1
ATOM 749 O O . VAL A 1 102 ? -12.508 -5.681 -6.285 1.00 89.25 102 VAL A O 1
ATOM 752 N N . ASP A 1 103 ? -12.613 -7.888 -6.674 1.00 86.19 103 ASP A N 1
ATOM 753 C CA . ASP A 1 103 ? -13.733 -7.851 -7.631 1.00 86.19 103 ASP A CA 1
ATOM 754 C C . ASP A 1 103 ? -15.043 -8.467 -7.101 1.00 86.19 103 ASP A C 1
ATOM 756 O O . ASP A 1 103 ? -16.082 -8.403 -7.761 1.00 86.19 103 ASP A O 1
ATOM 760 N N . ARG A 1 104 ? -15.025 -9.038 -5.890 1.00 88.56 104 ARG A N 1
ATOM 761 C CA . ARG A 1 104 ? -16.173 -9.728 -5.288 1.00 88.56 104 ARG A CA 1
ATOM 762 C C . ARG A 1 104 ? -16.310 -9.493 -3.790 1.00 88.56 104 ARG A C 1
ATOM 764 O O . ARG A 1 104 ? -15.356 -9.171 -3.077 1.00 88.56 104 ARG A O 1
ATOM 771 N N . VAL A 1 105 ? -17.527 -9.717 -3.304 1.00 85.94 105 VAL A N 1
ATOM 772 C CA . VAL A 1 105 ? -17.807 -9.835 -1.868 1.00 85.94 105 VAL A CA 1
ATOM 773 C C . VAL A 1 105 ? -17.112 -11.095 -1.331 1.00 85.94 105 VAL A C 1
ATOM 775 O O . VAL A 1 105 ? -16.935 -12.059 -2.073 1.00 85.94 105 VAL A O 1
ATOM 778 N N . ASP A 1 106 ? -16.675 -11.063 -0.069 1.00 88.56 106 ASP A N 1
ATOM 779 C CA . ASP A 1 106 ? -15.956 -12.163 0.598 1.00 88.56 106 ASP A CA 1
ATOM 780 C C . ASP A 1 106 ? -14.674 -12.604 -0.126 1.00 88.56 106 ASP A C 1
ATOM 782 O O . ASP A 1 106 ? -14.339 -13.785 -0.214 1.00 88.56 106 ASP A O 1
ATOM 786 N N . THR A 1 107 ? -13.938 -11.627 -0.660 1.00 90.25 107 THR A N 1
ATOM 787 C CA . THR A 1 107 ? -12.628 -11.862 -1.269 1.00 90.25 107 THR A CA 1
ATOM 788 C C . THR A 1 107 ? -11.672 -12.508 -0.265 1.00 90.25 107 THR A C 1
ATOM 790 O O . THR A 1 107 ? -11.462 -11.995 0.835 1.00 90.25 107 THR A O 1
ATOM 793 N N . ASP A 1 108 ? -11.059 -13.620 -0.670 1.00 91.12 108 ASP A N 1
ATOM 794 C CA . ASP A 1 108 ? -9.926 -14.185 0.051 1.00 91.12 108 ASP A CA 1
ATOM 795 C C . ASP A 1 108 ? -8.715 -13.259 -0.106 1.00 91.12 108 ASP A C 1
ATOM 797 O O . ASP A 1 108 ? -8.168 -13.112 -1.197 1.00 91.12 108 ASP A O 1
ATOM 801 N N . TYR A 1 109 ? -8.313 -12.632 0.998 1.00 91.38 109 TYR A N 1
ATOM 802 C CA . TYR A 1 109 ? -7.173 -11.721 1.057 1.00 91.38 109 TYR A CA 1
ATOM 803 C C . TYR A 1 109 ? -5.836 -12.428 1.327 1.00 91.38 109 TYR A C 1
ATOM 805 O O . TYR A 1 109 ? -4.814 -11.759 1.491 1.00 91.38 109 TYR A O 1
ATOM 813 N N . SER A 1 110 ? -5.809 -13.762 1.409 1.00 90.69 110 SER A N 1
ATOM 814 C CA . SER A 1 110 ? -4.573 -14.523 1.603 1.00 90.69 110 SER A CA 1
ATOM 815 C C . SER A 1 110 ? -3.484 -14.271 0.540 1.00 90.69 110 SER A C 1
ATOM 817 O O . SER A 1 110 ? -2.328 -14.168 0.953 1.00 90.69 110 SER A O 1
ATOM 819 N N . PRO A 1 111 ? -3.785 -14.072 -0.766 1.00 91.38 111 PRO A N 1
ATOM 820 C CA . PRO A 1 111 ? -2.757 -13.853 -1.783 1.00 91.38 111 PRO A CA 1
ATOM 821 C C . PRO A 1 111 ? -2.321 -12.384 -1.924 1.00 91.38 111 PRO A C 1
ATOM 823 O O . PRO A 1 111 ? -1.509 -12.079 -2.791 1.00 91.38 111 PRO A O 1
ATOM 826 N N . PHE A 1 112 ? -2.880 -11.456 -1.138 1.00 93.25 112 PHE A N 1
ATOM 827 C CA . PHE A 1 112 ? -2.607 -10.027 -1.301 1.00 93.25 112 PHE A CA 1
ATOM 828 C C . PHE A 1 112 ? -1.316 -9.623 -0.570 1.00 93.25 112 PHE A C 1
ATOM 830 O O . PHE A 1 112 ? -1.149 -9.985 0.605 1.00 93.25 112 PHE A O 1
ATOM 837 N N . PRO A 1 113 ? -0.441 -8.817 -1.205 1.00 93.69 113 PRO A N 1
ATOM 838 C CA . PRO A 1 113 ? 0.762 -8.294 -0.567 1.00 93.69 113 PRO A CA 1
ATOM 839 C C . PRO A 1 113 ? 0.442 -7.527 0.717 1.00 93.69 113 PRO A C 1
ATOM 841 O O . PRO A 1 113 ? -0.476 -6.702 0.768 1.00 93.69 113 PRO A O 1
ATOM 844 N N . ARG A 1 114 ? 1.214 -7.785 1.776 1.00 92.69 114 ARG A N 1
ATOM 845 C CA . ARG A 1 114 ? 1.027 -7.151 3.090 1.00 92.69 114 ARG A CA 1
ATOM 846 C C . ARG A 1 114 ? 1.842 -5.876 3.199 1.00 92.69 114 ARG A C 1
ATOM 848 O O . ARG A 1 114 ? 3.006 -5.838 2.808 1.00 92.69 114 ARG A O 1
ATOM 855 N N . VAL A 1 115 ? 1.249 -4.854 3.804 1.00 91.38 115 VAL A N 1
ATOM 856 C CA . VAL A 1 115 ? 1.898 -3.557 4.021 1.00 91.38 115 VAL A CA 1
ATOM 857 C C . VAL A 1 115 ? 1.781 -3.143 5.476 1.00 91.38 115 VAL A C 1
ATOM 859 O O . VAL A 1 115 ? 0.793 -3.449 6.131 1.00 91.38 115 VAL A O 1
ATOM 862 N N . ASN A 1 116 ? 2.776 -2.421 5.979 1.00 89.44 116 ASN A N 1
ATOM 863 C CA . ASN A 1 116 ? 2.759 -1.884 7.333 1.00 89.44 116 ASN A CA 1
ATOM 864 C C . ASN A 1 116 ? 2.663 -0.361 7.276 1.00 89.44 116 ASN A C 1
ATOM 866 O O . ASN A 1 116 ? 3.401 0.269 6.523 1.00 89.44 116 ASN A O 1
ATOM 870 N N . ALA A 1 117 ? 1.799 0.219 8.105 1.00 86.88 117 ALA A N 1
ATOM 871 C CA . ALA A 1 117 ? 1.731 1.657 8.331 1.00 86.88 117 ALA A CA 1
ATOM 872 C C . ALA A 1 117 ? 1.933 1.948 9.816 1.00 86.88 117 ALA A C 1
ATOM 874 O O . ALA A 1 117 ? 1.256 1.373 10.668 1.00 86.88 117 ALA A O 1
ATOM 875 N N . THR A 1 118 ? 2.857 2.850 10.129 1.00 86.69 118 THR A N 1
ATOM 876 C CA . THR A 1 118 ? 3.185 3.200 11.513 1.00 86.69 118 THR A CA 1
ATOM 877 C C . THR A 1 118 ? 2.658 4.592 11.839 1.00 86.69 118 THR A C 1
ATOM 879 O O . THR A 1 118 ? 2.951 5.557 11.136 1.00 86.69 118 THR A O 1
ATOM 882 N N . ALA A 1 119 ? 1.896 4.699 12.927 1.00 81.69 119 ALA A N 1
ATOM 883 C CA . ALA A 1 119 ? 1.411 5.954 13.487 1.00 81.69 119 ALA A CA 1
ATOM 884 C C . ALA A 1 119 ? 1.852 6.040 14.955 1.00 81.69 119 ALA A C 1
ATOM 886 O O . ALA A 1 119 ? 1.402 5.269 15.804 1.00 81.69 119 ALA A O 1
ATOM 887 N N . GLY A 1 120 ? 2.772 6.960 15.256 1.00 82.75 120 GLY A N 1
ATOM 888 C CA . GLY A 1 120 ? 3.400 7.026 16.575 1.00 82.75 120 GLY A CA 1
ATOM 889 C C . GLY A 1 120 ? 4.193 5.751 16.880 1.00 82.75 120 GLY A C 1
ATOM 890 O O . GLY A 1 120 ? 5.126 5.414 16.158 1.00 82.75 120 GLY A O 1
ATOM 891 N N . ASN A 1 121 ? 3.823 5.045 17.948 1.00 83.19 121 ASN A N 1
ATOM 892 C CA . ASN A 1 121 ? 4.445 3.788 18.381 1.00 83.19 121 ASN A CA 1
ATOM 893 C C . ASN A 1 121 ? 3.677 2.530 17.934 1.00 83.19 121 ASN A C 1
ATOM 895 O O . ASN A 1 121 ? 4.035 1.426 18.341 1.00 83.19 121 ASN A O 1
ATOM 899 N N . ILE A 1 122 ? 2.629 2.681 17.122 1.00 83.12 122 ILE A N 1
ATOM 900 C CA . ILE A 1 122 ? 1.756 1.583 16.704 1.00 83.12 122 ILE A CA 1
ATOM 901 C C . ILE A 1 122 ? 1.972 1.311 15.229 1.00 83.12 122 ILE A C 1
ATOM 903 O O . ILE A 1 122 ? 1.969 2.236 14.418 1.00 83.12 122 ILE A O 1
ATOM 907 N N . THR A 1 123 ? 2.122 0.038 14.879 1.00 87.69 123 THR A N 1
ATOM 908 C CA . THR A 1 123 ? 2.166 -0.403 13.487 1.00 87.69 123 THR A CA 1
ATOM 909 C C . THR A 1 123 ? 0.913 -1.202 13.171 1.00 87.69 123 THR A C 1
ATOM 911 O O . THR A 1 123 ? 0.622 -2.191 13.838 1.00 87.69 123 THR A O 1
ATOM 914 N N . PHE A 1 124 ? 0.186 -0.760 12.152 1.00 88.62 124 PHE A N 1
ATOM 915 C CA . PHE A 1 124 ? -0.957 -1.457 11.588 1.00 88.62 124 PHE A CA 1
ATOM 916 C C . PHE A 1 124 ? -0.504 -2.254 10.375 1.00 88.62 124 PHE A C 1
ATOM 918 O O . PHE A 1 124 ? 0.134 -1.709 9.472 1.00 88.62 124 PHE A O 1
ATOM 925 N N . GLU A 1 125 ? -0.862 -3.532 10.346 1.00 91.69 125 GLU A N 1
ATOM 926 C CA . GLU A 1 125 ? -0.751 -4.335 9.139 1.00 91.69 125 GLU A CA 1
ATOM 927 C C . GLU A 1 125 ? -2.007 -4.134 8.286 1.00 91.69 125 GLU A C 1
ATOM 929 O O . GLU A 1 125 ? -3.140 -4.237 8.756 1.00 91.69 125 GLU A O 1
ATOM 934 N N . GLY A 1 126 ? -1.789 -3.832 7.018 1.00 92.69 126 GLY A N 1
ATOM 935 C CA . GLY A 1 126 ? -2.796 -3.781 5.978 1.00 92.69 126 GLY A CA 1
ATOM 936 C C . GLY A 1 126 ? -2.409 -4.681 4.813 1.00 92.69 126 GLY A C 1
ATOM 937 O O . GLY A 1 126 ? -1.531 -5.545 4.900 1.00 92.69 126 GLY A O 1
ATOM 938 N N . LEU A 1 127 ? -3.070 -4.453 3.690 1.00 93.06 127 LEU A N 1
ATOM 939 C CA . LEU A 1 127 ? -2.774 -5.101 2.421 1.00 93.06 127 LEU A CA 1
ATOM 940 C C . LEU A 1 127 ? -2.774 -4.082 1.285 1.00 93.06 127 LEU A C 1
ATOM 942 O O . LEU A 1 127 ? -3.356 -3.002 1.406 1.00 93.06 127 LEU A O 1
ATOM 946 N N . ARG A 1 128 ? -2.118 -4.435 0.187 1.00 93.50 128 ARG A N 1
ATOM 947 C CA . ARG A 1 128 ? -2.178 -3.717 -1.083 1.00 93.50 128 ARG A CA 1
ATOM 948 C C . ARG A 1 128 ? -3.007 -4.539 -2.060 1.00 93.50 128 ARG A C 1
ATOM 950 O O . ARG A 1 128 ? -2.738 -5.725 -2.229 1.00 93.50 128 ARG A O 1
ATOM 957 N N . ASP A 1 129 ? -3.985 -3.909 -2.691 1.00 91.62 129 ASP A N 1
ATOM 958 C CA . ASP A 1 129 ? -4.656 -4.448 -3.871 1.00 91.62 129 ASP A CA 1
ATOM 959 C C . ASP A 1 129 ? -4.264 -3.650 -5.124 1.00 91.62 129 ASP A C 1
ATOM 961 O O . ASP A 1 129 ? -3.400 -2.767 -5.090 1.00 91.62 129 ASP A O 1
ATOM 965 N N . TYR A 1 130 ? -4.876 -3.991 -6.252 1.00 89.75 130 TYR A N 1
ATOM 966 C CA . TYR A 1 130 ? -4.612 -3.341 -7.529 1.00 89.75 130 TYR A CA 1
ATOM 967 C C . TYR A 1 130 ? -4.840 -1.817 -7.539 1.00 89.75 130 TYR A C 1
ATOM 969 O O . TYR A 1 130 ? -4.216 -1.116 -8.333 1.00 89.75 130 TYR A O 1
ATOM 977 N N . LEU A 1 131 ? -5.724 -1.295 -6.680 1.00 88.81 131 LEU A N 1
ATOM 978 C CA . LEU A 1 131 ? -6.202 0.092 -6.710 1.00 88.81 131 LEU A CA 1
ATOM 979 C C . LEU A 1 131 ? -5.935 0.867 -5.417 1.00 88.81 131 LEU A C 1
ATOM 981 O O . LEU A 1 131 ? -6.001 2.097 -5.405 1.00 88.81 131 LEU A O 1
ATOM 985 N N . THR A 1 132 ? -5.694 0.185 -4.301 1.00 89.50 132 THR A N 1
ATOM 986 C CA . THR A 1 132 ? -5.631 0.832 -2.998 1.00 89.50 132 THR A CA 1
ATOM 987 C C . THR A 1 132 ? -4.782 0.080 -1.979 1.00 89.50 132 THR A C 1
ATOM 989 O O . THR A 1 132 ? -4.498 -1.113 -2.080 1.00 89.50 132 THR A O 1
ATOM 992 N N . PHE A 1 133 ? -4.399 0.818 -0.940 1.00 92.31 133 PHE A N 1
ATOM 993 C CA . PHE A 1 133 ? -3.920 0.249 0.309 1.00 92.31 133 PHE A CA 1
ATOM 994 C C . PHE A 1 133 ? -5.097 0.151 1.273 1.00 92.31 133 PHE A C 1
ATOM 996 O O . PHE A 1 133 ? -5.797 1.134 1.523 1.00 92.31 133 PHE A O 1
ATOM 1003 N N . ARG A 1 134 ? -5.308 -1.030 1.847 1.00 91.69 134 ARG A N 1
ATOM 1004 C CA . ARG A 1 134 ? -6.455 -1.321 2.703 1.00 91.69 134 ARG A CA 1
ATOM 1005 C C . ARG A 1 134 ? -5.998 -1.705 4.104 1.00 91.69 134 ARG A C 1
ATOM 1007 O O . ARG A 1 134 ? -5.253 -2.663 4.289 1.00 91.69 134 ARG A O 1
ATOM 1014 N N . PHE A 1 135 ? -6.525 -0.989 5.092 1.00 92.19 135 PHE A N 1
ATOM 1015 C CA . PHE A 1 135 ? -6.336 -1.261 6.516 1.00 92.19 135 PHE A CA 1
ATOM 1016 C C . PHE A 1 135 ? -7.709 -1.515 7.138 1.00 92.19 135 PHE A C 1
ATOM 1018 O O . PHE A 1 135 ? -8.523 -0.601 7.264 1.00 92.19 135 PHE A O 1
ATOM 1025 N N . ALA A 1 136 ? -7.997 -2.774 7.463 1.00 89.50 136 ALA A N 1
ATOM 1026 C CA . ALA A 1 136 ? -9.279 -3.186 8.027 1.00 89.50 136 ALA A CA 1
ATOM 1027 C C . ALA A 1 136 ? -9.160 -3.394 9.541 1.00 89.50 136 ALA A C 1
ATOM 1029 O O . ALA A 1 136 ? -8.142 -3.879 10.023 1.00 89.50 136 ALA A O 1
ATOM 1030 N N . GLY A 1 137 ? -10.210 -3.043 10.289 1.00 89.62 137 GLY A N 1
ATOM 1031 C CA . GLY A 1 137 ? -10.256 -3.276 11.737 1.00 89.62 137 GLY A CA 1
ATOM 1032 C C . GLY A 1 137 ? -9.353 -2.359 12.569 1.00 89.62 137 GLY A C 1
ATOM 1033 O O . GLY A 1 137 ? -9.018 -2.713 13.694 1.00 89.62 137 GLY A O 1
ATOM 1034 N N . VAL A 1 138 ? -8.967 -1.188 12.047 1.00 90.44 138 VAL A N 1
ATOM 1035 C CA . VAL A 1 138 ? -8.201 -0.189 12.810 1.00 90.44 138 VAL A CA 1
ATOM 1036 C C . VAL A 1 138 ? -9.042 0.292 14.006 1.00 90.44 138 VAL A C 1
ATOM 1038 O O . VAL A 1 138 ? -10.121 0.857 13.795 1.00 90.44 138 VAL A O 1
ATOM 1041 N N . PRO A 1 139 ? -8.592 0.090 15.259 1.00 89.38 139 PRO A N 1
ATOM 1042 C CA . PRO A 1 139 ? -9.338 0.529 16.429 1.00 89.38 139 PRO A CA 1
ATOM 1043 C C . PRO A 1 139 ? -9.369 2.056 16.511 1.00 89.38 139 PRO A C 1
ATOM 1045 O O . PRO A 1 139 ? -8.348 2.721 16.358 1.00 89.38 139 PRO A O 1
ATOM 1048 N N . PHE A 1 140 ? -10.543 2.610 16.806 1.00 89.75 140 PHE A N 1
ATOM 1049 C CA . PHE A 1 140 ? -10.732 4.054 17.001 1.00 89.75 140 PHE A CA 1
ATOM 1050 C C . PHE A 1 140 ? -11.312 4.404 18.381 1.00 89.75 140 PHE A C 1
ATOM 1052 O O . PHE A 1 140 ? -11.364 5.574 18.757 1.00 89.75 140 PHE A O 1
ATOM 1059 N N . ALA A 1 141 ? -11.745 3.400 19.149 1.00 92.44 141 ALA A N 1
ATOM 1060 C CA . ALA A 1 141 ? -12.291 3.543 20.494 1.00 92.44 141 ALA A CA 1
ATOM 1061 C C . ALA A 1 141 ? -11.991 2.294 21.339 1.00 92.44 141 ALA A C 1
ATOM 1063 O O . ALA A 1 141 ? -11.651 1.236 20.809 1.00 92.44 141 ALA A O 1
ATOM 1064 N N . GLN A 1 142 ? -12.142 2.403 22.660 1.00 92.31 142 GLN A N 1
ATOM 1065 C CA . GLN A 1 142 ? -12.124 1.233 23.547 1.00 92.31 142 GLN A CA 1
ATOM 1066 C C . GLN A 1 142 ? -13.323 0.302 23.263 1.00 92.31 142 GLN A C 1
ATOM 1068 O O . GLN A 1 142 ? -14.425 0.809 23.021 1.00 92.31 142 GLN A O 1
ATOM 1073 N N . PRO A 1 143 ? -13.157 -1.037 23.338 1.00 92.06 143 PRO A N 1
ATOM 1074 C CA . PRO A 1 143 ? -14.254 -1.979 23.119 1.00 92.06 143 PRO A CA 1
ATOM 1075 C C . PRO A 1 143 ? -15.457 -1.714 24.051 1.00 92.06 143 PRO A C 1
ATOM 1077 O O . PRO A 1 143 ? -15.274 -1.575 25.266 1.00 92.06 143 PRO A O 1
ATOM 1080 N N . PRO A 1 144 ? -16.703 -1.665 23.536 1.00 93.81 144 PRO A N 1
ATOM 1081 C CA . PRO A 1 144 ? -17.905 -1.364 24.323 1.00 93.81 144 PRO A CA 1
ATOM 1082 C C . PRO A 1 144 ? -18.443 -2.605 25.062 1.00 93.81 144 PRO A C 1
ATOM 1084 O O . PRO A 1 144 ? -19.622 -2.957 24.966 1.00 93.81 144 PRO A O 1
ATOM 1087 N N . ILE A 1 145 ? -17.564 -3.292 25.787 1.00 92.94 145 ILE A N 1
ATOM 1088 C CA . ILE A 1 145 ? -17.873 -4.500 26.561 1.00 92.94 145 ILE A CA 1
ATOM 1089 C C . ILE A 1 145 ? -18.102 -4.172 28.045 1.00 92.94 145 ILE A C 1
ATOM 1091 O O . ILE A 1 145 ? -17.803 -3.070 28.511 1.00 92.94 145 ILE A O 1
ATOM 1095 N N . ASP A 1 146 ? -18.688 -5.114 28.781 1.00 93.31 146 ASP A N 1
ATOM 1096 C CA . ASP A 1 146 ? -18.952 -5.012 30.222 1.00 93.31 146 ASP A CA 1
ATOM 1097 C C . ASP A 1 146 ? -19.669 -3.713 30.630 1.00 93.31 146 ASP A C 1
ATOM 1099 O O . ASP A 1 146 ? -20.741 -3.384 30.116 1.00 93.31 146 ASP A O 1
ATOM 1103 N N . THR A 1 147 ? -19.077 -2.949 31.549 1.00 94.62 147 THR A N 1
ATOM 1104 C CA . THR A 1 147 ? -19.621 -1.694 32.085 1.00 94.62 147 THR A CA 1
ATOM 1105 C C . THR A 1 147 ? -19.643 -0.551 31.064 1.00 94.62 147 THR A C 1
ATOM 1107 O O . THR A 1 147 ? -20.287 0.472 31.311 1.00 94.62 147 THR A O 1
ATOM 1110 N N . ARG A 1 148 ? -18.972 -0.715 29.913 1.00 92.38 148 ARG A N 1
ATOM 1111 C CA . ARG A 1 148 ? -18.968 0.239 28.790 1.00 92.38 148 ARG A CA 1
ATOM 1112 C C . ARG A 1 148 ? -20.074 -0.037 27.777 1.00 92.38 148 ARG A C 1
ATOM 1114 O O . ARG A 1 148 ? -20.317 0.799 26.906 1.00 92.38 148 ARG A O 1
ATOM 1121 N N . ARG A 1 149 ? -20.779 -1.168 27.889 1.00 95.56 149 ARG A N 1
ATOM 1122 C CA . ARG A 1 149 ? -21.953 -1.436 27.055 1.00 95.56 149 ARG A CA 1
ATOM 1123 C C . ARG A 1 149 ? -23.010 -0.354 27.300 1.00 95.56 149 ARG A C 1
ATOM 1125 O O . ARG A 1 149 ? -23.299 -0.005 28.443 1.00 95.56 149 ARG A O 1
ATOM 1132 N N . PHE A 1 150 ? -23.584 0.174 26.220 1.00 95.75 150 PHE A N 1
ATOM 1133 C CA . PHE A 1 150 ? -24.560 1.275 26.250 1.00 95.75 150 PHE A CA 1
ATOM 1134 C C . PHE A 1 150 ? -24.027 2.598 26.843 1.00 95.75 150 PHE A C 1
ATOM 1136 O O . PHE A 1 150 ? -24.808 3.429 27.310 1.00 95.75 150 PHE A O 1
ATOM 1143 N N . LYS A 1 151 ? -22.705 2.816 26.836 1.00 96.31 151 LYS A N 1
ATOM 1144 C CA . LYS A 1 151 ? -22.071 4.102 27.171 1.00 96.31 151 LYS A CA 1
ATOM 1145 C C . LYS A 1 151 ? -21.546 4.793 25.911 1.00 96.31 151 LYS A C 1
ATOM 1147 O O . LYS A 1 151 ? -21.413 4.168 24.862 1.00 96.31 151 LYS A O 1
ATOM 1152 N N . TYR A 1 152 ? -21.243 6.088 26.023 1.00 96.75 152 TYR A N 1
ATOM 1153 C CA . TYR A 1 152 ? -20.524 6.812 24.973 1.00 96.75 152 TYR A CA 1
ATOM 1154 C C . TYR A 1 152 ? -19.150 6.182 24.710 1.00 96.75 152 TYR A C 1
ATOM 1156 O O . TYR A 1 152 ? -18.529 5.630 25.622 1.00 96.75 152 TYR A O 1
ATOM 1164 N N . ALA A 1 153 ? -18.681 6.288 23.465 1.00 95.06 153 ALA A N 1
ATOM 1165 C CA . ALA A 1 153 ? -17.368 5.802 23.065 1.00 95.06 153 ALA A CA 1
ATOM 1166 C C . ALA A 1 153 ? -16.264 6.497 23.875 1.00 95.06 153 ALA A C 1
ATOM 1168 O O . ALA A 1 153 ? -16.245 7.721 24.006 1.00 95.06 153 ALA A O 1
ATOM 1169 N N . ALA A 1 154 ? -15.342 5.700 24.408 1.00 93.56 154 ALA A 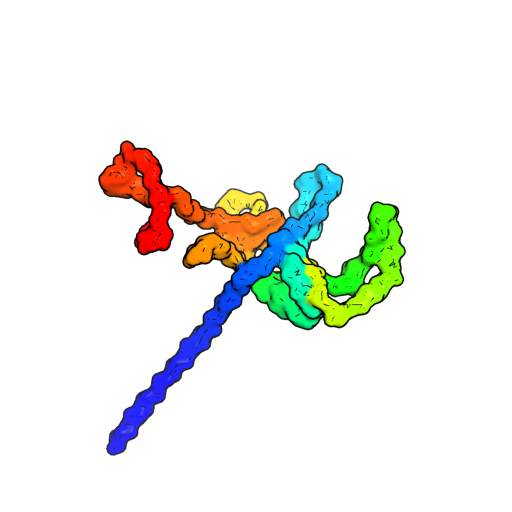N 1
ATOM 1170 C CA . ALA A 1 154 ? -14.150 6.192 25.082 1.00 93.56 154 ALA A CA 1
ATOM 1171 C C . ALA A 1 154 ? -12.953 6.134 24.127 1.00 93.56 154 ALA A C 1
ATOM 1173 O O . ALA A 1 154 ? -12.876 5.232 23.288 1.00 93.56 154 ALA A O 1
ATOM 1174 N N . ALA A 1 155 ? -12.027 7.085 24.272 1.00 91.50 155 ALA A N 1
ATOM 1175 C CA . ALA A 1 155 ? -10.815 7.154 23.463 1.00 91.50 155 ALA A CA 1
ATOM 1176 C C . ALA A 1 155 ? -10.048 5.827 23.507 1.00 91.50 155 ALA A C 1
ATOM 1178 O O . ALA A 1 155 ? -9.954 5.194 24.560 1.00 91.50 155 ALA A O 1
ATOM 1179 N N . TRP A 1 156 ? -9.529 5.406 22.354 1.00 88.00 156 TRP A N 1
ATOM 1180 C CA . TRP A 1 156 ? -8.739 4.187 22.251 1.00 88.00 156 TRP A CA 1
ATOM 1181 C C . TRP A 1 156 ? -7.444 4.296 23.061 1.00 88.00 156 TRP A C 1
ATOM 1183 O O . TRP A 1 156 ? -6.766 5.321 23.031 1.00 88.00 156 TRP A O 1
ATOM 1193 N N . ASP A 1 157 ? -7.115 3.222 23.774 1.00 84.06 157 ASP A N 1
ATOM 1194 C CA . ASP A 1 157 ? -5.876 3.094 24.530 1.00 84.06 157 ASP A CA 1
ATOM 1195 C C . ASP A 1 157 ? -5.007 2.016 23.883 1.00 84.06 157 ASP A C 1
ATOM 1197 O O . ASP A 1 157 ? -5.257 0.818 24.028 1.00 84.06 157 ASP A O 1
ATOM 1201 N N . ALA A 1 158 ? -3.981 2.471 23.171 1.00 69.94 158 ALA A N 1
ATOM 1202 C CA . ALA A 1 158 ? -3.015 1.641 22.462 1.00 69.94 158 ALA A CA 1
ATOM 1203 C C . ALA A 1 158 ? -2.219 0.683 23.365 1.00 69.94 158 ALA A C 1
ATOM 1205 O O . ALA A 1 158 ? -1.587 -0.244 22.864 1.00 69.94 158 ALA A O 1
ATOM 1206 N N . THR A 1 159 ? -2.213 0.916 24.682 1.00 68.06 159 THR A N 1
ATOM 1207 C CA . THR A 1 159 ? -1.484 0.090 25.655 1.00 68.06 159 THR A CA 1
ATOM 1208 C C . THR A 1 159 ? -2.308 -1.073 26.199 1.00 68.06 159 THR A C 1
ATOM 1210 O O . THR A 1 159 ? -1.754 -1.951 26.859 1.00 68.06 159 THR A O 1
ATOM 1213 N N . SER A 1 160 ? -3.611 -1.116 25.907 1.00 55.06 160 SER A N 1
ATOM 1214 C CA . SER A 1 160 ? -4.488 -2.216 26.293 1.00 55.06 160 SER A CA 1
ATOM 1215 C C . SER A 1 160 ? -4.622 -3.201 25.126 1.00 55.06 160 SER A C 1
ATOM 1217 O O . SER A 1 160 ? -5.339 -2.910 24.164 1.00 55.06 160 SER A O 1
ATOM 1219 N N . PRO A 1 161 ? -3.954 -4.371 25.169 1.00 48.28 161 PRO A N 1
ATOM 1220 C CA . PRO A 1 161 ? -4.144 -5.398 24.162 1.00 48.28 161 PRO A CA 1
ATOM 1221 C C . PRO A 1 161 ? -5.499 -6.048 24.436 1.00 48.28 161 PRO A C 1
ATOM 1223 O O . PRO A 1 161 ? -5.638 -6.916 25.292 1.00 48.28 161 PRO A O 1
ATOM 1226 N N . SER A 1 162 ? -6.530 -5.574 23.755 1.00 45.62 162 SER A N 1
ATOM 1227 C CA . SER A 1 162 ? -7.800 -6.288 23.673 1.00 45.62 162 SER A CA 1
ATOM 1228 C C . SER A 1 162 ? -8.239 -6.335 22.218 1.00 45.62 162 SER A C 1
ATOM 1230 O O . SER A 1 162 ? -9.146 -5.627 21.785 1.00 45.62 162 SER A O 1
ATOM 1232 N N . ILE A 1 163 ? -7.519 -7.175 21.473 1.00 42.22 163 ILE A N 1
ATOM 1233 C CA . ILE A 1 163 ? -8.073 -7.950 20.364 1.00 42.22 163 ILE A CA 1
ATOM 1234 C C . ILE A 1 163 ? -7.986 -9.409 20.798 1.00 42.22 163 ILE A C 1
ATOM 1236 O O . ILE A 1 163 ? -6.884 -9.799 21.247 1.00 42.22 163 ILE A O 1
#

Sequence (163 aa):
MAAMASLLLVALPAVAKASSAPTSLLFENDGNWTAHTERPSALLVHTPARRGQAQSICDKYEEQFLRCDDVTPVTLSGTSTAGDASSDGEWPFVCTNSAPLVDRVDTDYSPFPRVNATAGNITFEGLRDYLTFRFAGVPFAQPPIDTRRFKYAAAWDATSPSI

Secondary structure (DSSP, 8-state):
---------------------SEEEEE---S-GGGGGGS-EEEEEEEEE-HHHHHHHHHHTT--B--GGG---B-TTS-B------TTS-EEEEEE--PPP--STT---TTSPEEEEEETTEEEEEEE-SS-EE--S---B----GGGTTSPPPBP-TTS---

Radius of gyration: 22.49 Å; chains: 1; bounding box: 56×58×60 Å

Foldseek 3Di:
DDDDDDDDDPDDPPLPLDAQQDKDKDWDCPPPPVCRQVTWIKIWRQWWDAPVVQQVVQVSQVWGWCDPVNDFDADPVRHGDPDPPPRGTTGTTMTTDPFAADDDDPDDCVRFGWHWHDDPPDIFIWTDHRGDTDGPPDDQFDDCDDPNPPHDTHGDDPPDPDD

pLDDT: mean 80.13, std 18.36, range [34.03, 96.75]

Organism: Aspergillus eucalypticola (strain CBS 122712 / IBT 29274) (NCBI:txid1448314)

InterPro domains:
  IPR029058 Alpha/Beta hydrolase fold [SSF53474] (117-157)